Protein AF-A0A7G1HZ01-F1 (afdb_monomer_lite)

Foldseek 3Di:
DVVVVVVVVVVVVVPDDPPDQPFQLVVLCVVLVHDLCVLCVLVVHDSVVSVCCNVDPHDPVRLVSSCVSSVHPSCVRTDDPPDPWDADPPPRDTDDDDDPDD

Organism: NCBI:txid2751153

pLDDT: mean 73.35, std 14.59, range [33.91, 88.62]

InterPro domains:
  IPR001387 Cro/C1-type, helix-turn-helix domain [PF13443] (24-82)
  IPR001387 Cro/C1-type, helix-turn-helix domain [PS50943] (25-77)
  IPR001387 Cro/C1-type, helix-turn-helix domain [SM00530] (24-77)
  IPR001387 Cro/C1-type, helix-turn-helix domain [cd00093] (24-77)
  IPR010982 Lambda repressor-like, DNA-binding domain superfamily [G3DSA:1.10.260.40] (15-86)
  IPR010982 Lambda repressor-like, DNA-binding domain superfamily [SSF47413] (21-83)

Structure (mmCIF, N/CA/C/O backbone):
data_AF-A0A7G1HZ01-F1
#
_entry.id   AF-A0A7G1HZ01-F1
#
loop_
_atom_site.group_PDB
_atom_site.id
_atom_site.type_symbol
_atom_site.label_atom_id
_atom_site.label_alt_id
_atom_site.label_comp_id
_atom_site.label_asym_id
_atom_site.label_entity_id
_atom_site.label_seq_id
_atom_site.pdbx_PDB_ins_code
_atom_site.Cartn_x
_atom_site.Cartn_y
_atom_site.Cartn_z
_atom_site.occupancy
_atom_site.B_iso_or_equiv
_atom_site.auth_seq_id
_atom_site.auth_comp_id
_atom_site.auth_asym_id
_atom_site.auth_atom_id
_atom_site.pdbx_PDB_model_num
ATOM 1 N N . MET A 1 1 ? 41.683 -5.158 -1.319 1.00 56.00 1 MET A N 1
ATOM 2 C CA . MET A 1 1 ? 40.614 -4.960 -0.311 1.00 56.00 1 MET A CA 1
ATOM 3 C C . MET A 1 1 ? 39.844 -3.658 -0.507 1.00 56.00 1 MET A C 1
ATOM 5 O O . MET A 1 1 ? 38.629 -3.726 -0.612 1.00 56.00 1 MET A O 1
ATOM 9 N N . SER A 1 2 ? 40.498 -2.500 -0.643 1.00 56.28 2 SER A N 1
ATOM 10 C CA . SER A 1 2 ? 39.804 -1.209 -0.823 1.00 56.28 2 SER A CA 1
ATOM 11 C C . SER A 1 2 ? 39.064 -1.058 -2.167 1.00 56.28 2 SER A C 1
ATOM 13 O O . SER A 1 2 ? 38.060 -0.359 -2.230 1.00 56.28 2 SER A O 1
ATOM 15 N N . LEU A 1 3 ? 39.493 -1.762 -3.227 1.00 51.84 3 LEU A N 1
ATOM 16 C CA . LEU A 1 3 ? 38.815 -1.745 -4.537 1.00 51.84 3 LEU A CA 1
ATOM 17 C C . LEU A 1 3 ? 37.554 -2.633 -4.611 1.00 51.84 3 LEU A C 1
ATOM 19 O O . LEU A 1 3 ? 36.649 -2.328 -5.382 1.00 51.84 3 LEU A O 1
ATOM 23 N N . GLN A 1 4 ? 37.439 -3.691 -3.795 1.00 53.94 4 GLN A N 1
ATOM 24 C CA . GLN A 1 4 ? 36.236 -4.542 -3.773 1.00 53.94 4 GLN A CA 1
ATOM 25 C C . GLN A 1 4 ? 35.027 -3.806 -3.172 1.00 53.94 4 GLN A C 1
ATOM 27 O O . GLN A 1 4 ? 33.896 -4.009 -3.604 1.00 53.94 4 GLN A O 1
ATOM 32 N N . ILE A 1 5 ? 35.273 -2.918 -2.205 1.00 55.50 5 ILE A N 1
ATOM 33 C CA . ILE A 1 5 ? 34.229 -2.136 -1.529 1.00 55.50 5 ILE A CA 1
ATOM 34 C C . ILE A 1 5 ? 33.599 -1.126 -2.504 1.00 55.50 5 ILE A C 1
ATOM 36 O O . ILE A 1 5 ? 32.382 -0.951 -2.511 1.00 55.50 5 ILE A O 1
ATOM 40 N N . ALA A 1 6 ? 34.399 -0.531 -3.397 1.00 55.19 6 ALA A N 1
ATOM 41 C CA . ALA A 1 6 ? 33.899 0.365 -4.440 1.00 55.19 6 ALA A CA 1
ATOM 42 C C . ALA A 1 6 ? 32.989 -0.359 -5.455 1.00 55.19 6 ALA A C 1
ATOM 44 O O . ALA A 1 6 ? 31.990 0.205 -5.898 1.00 55.19 6 ALA A O 1
ATOM 45 N N . PHE A 1 7 ? 33.277 -1.627 -5.774 1.00 55.03 7 PHE A N 1
ATOM 46 C CA . PHE A 1 7 ? 32.462 -2.427 -6.697 1.00 55.03 7 PHE A CA 1
ATOM 47 C C . PHE A 1 7 ? 31.070 -2.752 -6.123 1.00 55.03 7 PHE A C 1
ATOM 49 O O . PHE A 1 7 ? 30.075 -2.725 -6.847 1.00 55.03 7 PHE A O 1
ATOM 56 N N . ILE A 1 8 ? 30.979 -2.977 -4.807 1.00 57.03 8 ILE A N 1
ATOM 57 C CA . ILE A 1 8 ? 29.706 -3.218 -4.108 1.00 57.03 8 ILE A CA 1
ATOM 58 C C . ILE A 1 8 ? 28.833 -1.951 -4.101 1.00 57.03 8 ILE A C 1
ATOM 60 O O . ILE A 1 8 ? 27.631 -2.037 -4.346 1.00 57.03 8 ILE A O 1
ATOM 64 N N . LEU A 1 9 ? 29.417 -0.762 -3.908 1.00 52.03 9 LEU A N 1
ATOM 65 C CA . LEU A 1 9 ? 28.665 0.504 -3.922 1.00 52.03 9 LEU A CA 1
ATOM 66 C C . LEU A 1 9 ? 28.109 0.856 -5.315 1.00 52.03 9 LEU A C 1
ATOM 68 O O . LEU A 1 9 ? 26.990 1.368 -5.426 1.00 52.03 9 LEU A O 1
ATOM 72 N N . ILE A 1 10 ? 28.839 0.524 -6.385 1.00 53.66 10 ILE A N 1
ATOM 73 C CA . ILE A 1 10 ? 28.350 0.690 -7.763 1.00 53.66 10 ILE A CA 1
ATOM 74 C C . ILE A 1 10 ? 27.202 -0.293 -8.051 1.00 53.66 10 ILE A C 1
ATOM 76 O O . ILE A 1 10 ? 26.216 0.088 -8.685 1.00 53.66 10 ILE A O 1
ATOM 80 N N . PHE A 1 11 ? 27.280 -1.529 -7.545 1.00 48.41 11 PHE A N 1
ATOM 81 C CA . PHE A 1 11 ? 26.236 -2.542 -7.737 1.00 48.41 11 PHE A CA 1
ATOM 82 C C . PHE A 1 11 ? 24.924 -2.190 -7.014 1.00 48.41 11 PHE A C 1
ATOM 84 O O . PHE A 1 11 ? 23.852 -2.292 -7.610 1.00 48.41 11 PHE A O 1
ATOM 91 N N . VAL A 1 12 ? 24.992 -1.682 -5.775 1.00 50.72 12 VAL A N 1
ATOM 92 C CA . VAL A 1 12 ? 23.806 -1.240 -5.006 1.00 50.72 12 VAL A CA 1
ATOM 93 C C . VAL A 1 12 ? 23.107 -0.039 -5.660 1.00 50.72 12 VAL A C 1
ATOM 95 O O . VAL A 1 12 ? 21.890 0.104 -5.566 1.00 50.72 12 VAL A O 1
ATOM 98 N N . SER A 1 13 ? 23.847 0.81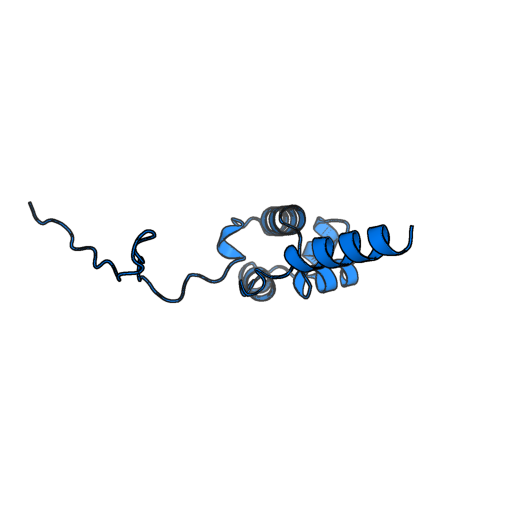4 -6.372 1.00 38.47 13 SER A N 1
ATOM 99 C CA . SER A 1 13 ? 23.282 2.012 -7.007 1.00 38.47 13 SER A CA 1
ATOM 100 C C . SER A 1 13 ? 22.433 1.712 -8.251 1.00 38.47 13 SER A C 1
ATOM 102 O O . SER A 1 13 ? 21.637 2.557 -8.651 1.00 38.47 13 SER A O 1
ATOM 104 N N . LYS A 1 14 ? 22.568 0.523 -8.863 1.00 39.34 14 LYS A N 1
ATOM 105 C CA . LYS A 1 14 ? 21.923 0.183 -10.148 1.00 39.34 14 LYS A CA 1
ATOM 106 C C . LYS A 1 14 ? 20.536 -0.472 -10.016 1.00 39.34 14 LYS A C 1
ATOM 108 O O . LYS A 1 14 ? 19.905 -0.739 -11.032 1.00 39.34 14 LYS A O 1
ATOM 113 N N . THR A 1 15 ? 20.038 -0.703 -8.795 1.00 33.91 15 THR A N 1
ATOM 114 C CA . THR A 1 15 ? 18.670 -1.216 -8.537 1.00 33.91 15 THR A CA 1
ATOM 115 C C . THR A 1 15 ? 17.681 -0.144 -8.053 1.00 33.91 15 THR A C 1
ATOM 117 O O . THR A 1 15 ? 16.483 -0.398 -7.959 1.00 33.91 15 THR A O 1
ATOM 120 N N . LYS A 1 16 ? 18.156 1.081 -7.805 1.00 46.97 16 LYS A N 1
ATOM 121 C CA . LYS A 1 16 ? 17.358 2.319 -7.806 1.00 46.97 16 LYS A CA 1
ATOM 122 C C . LYS A 1 16 ? 17.245 2.724 -9.285 1.00 46.97 16 LYS A C 1
ATOM 124 O O . LYS A 1 16 ? 18.264 2.953 -9.914 1.00 46.97 16 LYS A O 1
ATOM 129 N N . THR A 1 17 ? 16.110 2.842 -9.966 1.00 36.50 17 THR A N 1
ATOM 130 C CA . THR A 1 17 ? 14.902 3.575 -9.593 1.00 36.50 17 THR A CA 1
ATOM 131 C C . THR A 1 17 ? 13.866 3.301 -10.697 1.00 36.50 17 THR A C 1
ATOM 133 O O . THR A 1 17 ? 13.937 3.888 -11.769 1.00 36.50 17 THR A O 1
ATOM 136 N N . LEU A 1 18 ? 12.903 2.411 -10.464 1.00 43.53 18 LEU A N 1
ATOM 137 C CA . LEU A 1 18 ? 11.606 2.425 -11.161 1.00 43.53 18 LEU A CA 1
ATOM 138 C C . LEU A 1 18 ? 10.560 2.883 -10.136 1.00 43.53 18 LEU A C 1
ATOM 140 O O . LEU A 1 18 ? 9.577 2.214 -9.851 1.00 43.53 18 LEU A O 1
ATOM 144 N N . GLN A 1 19 ? 10.845 4.007 -9.480 1.00 46.31 19 GLN A N 1
ATOM 145 C CA . GLN A 1 19 ? 9.940 4.633 -8.528 1.00 46.31 19 GLN A CA 1
ATOM 146 C C . GLN A 1 19 ? 9.345 5.860 -9.194 1.00 46.31 19 GLN A C 1
ATOM 148 O O . GLN A 1 19 ? 9.941 6.926 -9.159 1.00 46.31 19 GLN A O 1
ATOM 153 N N . ASN A 1 20 ? 8.225 5.651 -9.878 1.00 44.50 20 ASN A N 1
ATOM 154 C CA . ASN A 1 20 ? 7.195 6.659 -10.137 1.00 44.50 20 ASN A CA 1
ATOM 155 C C . ASN A 1 20 ? 5.878 5.976 -10.562 1.00 44.50 20 ASN A C 1
ATOM 157 O O . ASN A 1 20 ? 5.093 6.534 -11.322 1.00 44.50 20 ASN A O 1
ATOM 161 N N . MET A 1 21 ? 5.606 4.759 -10.067 1.00 57.28 21 MET A N 1
ATOM 162 C CA . MET A 1 21 ? 4.220 4.294 -10.004 1.00 57.28 21 MET A CA 1
ATOM 163 C C . MET A 1 21 ? 3.600 5.019 -8.818 1.00 57.28 21 MET A C 1
ATOM 165 O O . MET A 1 21 ? 3.948 4.752 -7.669 1.00 57.28 21 MET A O 1
ATOM 169 N N . ASN A 1 22 ? 2.763 6.006 -9.108 1.00 61.59 22 ASN A N 1
ATOM 170 C CA . ASN A 1 22 ? 2.042 6.746 -8.090 1.00 61.59 22 ASN A CA 1
ATOM 171 C C . ASN A 1 22 ? 1.007 5.780 -7.488 1.00 61.59 22 ASN A C 1
ATOM 173 O O . ASN A 1 22 ? -0.013 5.463 -8.097 1.00 61.59 22 ASN A O 1
ATOM 177 N N . LEU A 1 23 ? 1.352 5.181 -6.349 1.00 74.94 23 LEU A N 1
ATOM 178 C CA . LEU A 1 23 ? 0.502 4.225 -5.649 1.00 74.94 23 LEU A CA 1
ATOM 179 C C . LEU A 1 23 ? -0.608 4.999 -4.930 1.00 74.94 23 LEU A C 1
ATOM 181 O O . LEU A 1 23 ? -0.341 5.763 -4.001 1.00 74.94 23 LEU A O 1
ATOM 185 N N . ARG A 1 24 ? -1.868 4.774 -5.305 1.00 79.00 24 ARG A N 1
ATOM 186 C CA . ARG A 1 24 ? -3.038 5.452 -4.714 1.00 79.00 24 ARG A CA 1
ATOM 187 C C . ARG A 1 24 ? -3.621 4.705 -3.518 1.00 79.00 24 ARG A C 1
ATOM 189 O O . ARG A 1 24 ? -4.806 4.800 -3.218 1.00 79.00 24 ARG A O 1
ATOM 196 N N . ILE A 1 25 ? -2.767 4.017 -2.760 1.00 81.31 25 ILE A N 1
ATOM 197 C CA . ILE A 1 25 ? -3.161 3.178 -1.616 1.00 81.31 25 ILE A CA 1
ATOM 198 C C . ILE A 1 25 ? -4.026 3.957 -0.611 1.00 81.31 25 ILE A C 1
ATOM 200 O O . ILE A 1 25 ? -5.036 3.451 -0.133 1.00 81.31 25 ILE A O 1
ATOM 204 N N . LYS A 1 26 ? -3.676 5.215 -0.311 1.00 79.62 26 LYS A N 1
ATOM 205 C CA . LYS A 1 26 ? 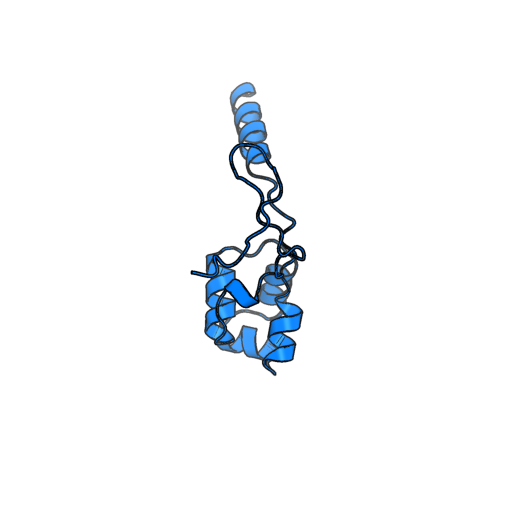-4.438 6.051 0.636 1.00 79.62 26 LYS A CA 1
ATOM 206 C C . LYS A 1 26 ? -5.855 6.371 0.164 1.00 79.62 26 LYS A C 1
ATOM 208 O O . LYS A 1 26 ? -6.726 6.588 1.002 1.00 79.62 26 LYS A O 1
ATOM 213 N N . GLU A 1 27 ? -6.063 6.470 -1.142 1.00 83.12 27 GLU A N 1
ATOM 214 C CA . GLU A 1 27 ? -7.369 6.773 -1.725 1.00 83.12 27 GLU A CA 1
ATOM 215 C C . GLU A 1 27 ? -8.227 5.517 -1.757 1.00 83.12 27 GLU A C 1
ATOM 217 O O . GLU A 1 27 ? -9.339 5.551 -1.246 1.00 83.12 27 GLU A O 1
ATOM 222 N N . VAL A 1 28 ? -7.661 4.389 -2.193 1.00 84.38 28 VAL A N 1
ATOM 223 C CA . VAL A 1 28 ? -8.341 3.084 -2.175 1.00 84.38 28 VAL A CA 1
ATOM 224 C C . VAL A 1 28 ? -8.797 2.713 -0.763 1.00 84.38 28 VAL A C 1
ATOM 226 O O . VAL A 1 28 ? -9.929 2.277 -0.574 1.00 84.38 28 VAL A O 1
ATOM 229 N N . ILE A 1 29 ? -7.959 2.948 0.255 1.00 83.44 29 ILE A N 1
ATOM 230 C CA . ILE A 1 29 ? -8.332 2.720 1.662 1.00 83.44 29 ILE A CA 1
ATOM 231 C C . ILE A 1 29 ? -9.583 3.532 2.038 1.00 83.44 29 ILE A C 1
ATOM 233 O O . ILE A 1 29 ? -10.502 2.993 2.656 1.00 83.44 29 ILE A O 1
ATOM 237 N N . LYS A 1 30 ? -9.649 4.806 1.625 1.00 82.56 30 LYS A N 1
ATOM 238 C CA . LYS A 1 30 ? -10.800 5.684 1.887 1.00 82.56 30 LYS A CA 1
ATOM 239 C C . LYS A 1 30 ? -12.040 5.270 1.094 1.00 82.56 30 LYS A C 1
ATOM 241 O O . LYS A 1 30 ? -13.128 5.266 1.658 1.00 82.56 30 LYS A O 1
ATOM 246 N N . GLU A 1 31 ? -11.886 4.912 -0.179 1.00 84.06 31 GLU A N 1
ATOM 247 C CA . GLU A 1 31 ? -12.985 4.464 -1.048 1.00 84.06 31 GLU A CA 1
ATOM 248 C C . GLU A 1 31 ? -13.641 3.181 -0.528 1.00 84.06 31 GLU A C 1
ATOM 250 O O . GLU A 1 31 ? -14.857 3.026 -0.607 1.00 84.06 31 GLU A O 1
ATOM 255 N N . LYS A 1 32 ? -12.850 2.279 0.060 1.00 80.88 32 LYS A N 1
ATOM 256 C CA . LYS A 1 32 ? -13.336 1.020 0.643 1.00 80.88 32 LYS A CA 1
ATOM 257 C C . LYS A 1 32 ? -13.884 1.189 2.067 1.00 80.88 32 LYS A C 1
ATOM 259 O O . LYS A 1 32 ? -14.256 0.200 2.692 1.00 80.88 32 LYS A O 1
ATOM 264 N N . GLY A 1 33 ? -13.928 2.416 2.595 1.00 80.62 33 GLY A N 1
ATOM 265 C CA . GLY A 1 33 ? -14.486 2.711 3.917 1.00 80.62 33 GLY A CA 1
ATOM 266 C C . GLY A 1 33 ? -13.693 2.114 5.083 1.00 80.62 33 GLY A C 1
ATOM 267 O O . GLY A 1 33 ? -14.256 1.900 6.149 1.00 80.62 33 GLY A O 1
ATOM 268 N N . THR A 1 34 ? -12.404 1.822 4.887 1.00 81.69 34 THR A N 1
ATOM 269 C CA . THR A 1 34 ? -11.493 1.330 5.932 1.00 81.69 34 THR A CA 1
ATOM 270 C C . THR A 1 34 ? -10.544 2.449 6.354 1.00 81.69 34 THR A C 1
ATOM 272 O O . THR A 1 34 ? -10.234 3.361 5.587 1.00 81.69 34 THR A O 1
ATOM 275 N N . THR A 1 35 ? -10.044 2.396 7.583 1.00 85.00 35 THR A N 1
ATOM 276 C CA . THR A 1 35 ? -8.986 3.299 8.050 1.00 85.00 35 THR A CA 1
ATOM 277 C C . THR A 1 35 ? -7.614 2.626 8.023 1.00 85.00 35 THR A C 1
ATOM 279 O O . THR A 1 35 ? -7.484 1.411 8.137 1.00 85.00 35 THR A O 1
ATOM 282 N N . ILE A 1 36 ? -6.544 3.426 7.927 1.00 82.62 36 ILE A N 1
ATOM 283 C CA . ILE A 1 36 ? -5.162 2.915 8.048 1.00 82.62 36 ILE A CA 1
ATOM 284 C C . ILE A 1 36 ? -4.971 2.190 9.389 1.00 82.62 36 ILE A C 1
ATOM 286 O O . ILE A 1 36 ? -4.201 1.241 9.460 1.00 82.62 36 ILE A O 1
ATOM 290 N N . THR A 1 37 ? -5.662 2.629 10.444 1.00 83.12 37 THR A N 1
ATOM 291 C CA . THR A 1 37 ? -5.594 1.999 11.765 1.00 83.12 37 THR A CA 1
ATOM 292 C C . THR A 1 37 ? -6.216 0.602 11.738 1.00 83.12 37 THR A C 1
ATOM 294 O O . THR A 1 37 ? -5.524 -0.354 12.050 1.00 83.12 37 THR A O 1
ATOM 297 N N . GLU A 1 38 ? -7.449 0.454 11.247 1.00 85.31 38 GLU A N 1
ATOM 298 C CA . GLU A 1 38 ? -8.115 -0.858 11.156 1.00 85.31 38 GLU A CA 1
ATOM 299 C C . GLU A 1 38 ? -7.392 -1.812 10.201 1.00 85.31 38 GLU A C 1
ATOM 301 O O . GLU A 1 38 ? -7.338 -3.017 10.436 1.00 85.31 38 GLU A O 1
ATOM 306 N N . LEU A 1 39 ? -6.820 -1.280 9.118 1.00 87.12 39 LEU A N 1
ATOM 307 C CA . LEU A 1 39 ? -5.991 -2.055 8.204 1.00 87.12 39 LEU A CA 1
ATOM 308 C C . LEU A 1 39 ? -4.719 -2.556 8.899 1.00 87.12 39 LEU A C 1
ATOM 310 O O . LEU A 1 39 ? -4.356 -3.720 8.751 1.00 87.12 39 LEU A O 1
ATOM 314 N N . ALA A 1 40 ? -4.062 -1.695 9.678 1.00 86.31 40 ALA A N 1
ATOM 315 C CA . ALA A 1 40 ? -2.890 -2.063 10.463 1.00 86.31 40 ALA A CA 1
ATOM 316 C C . ALA A 1 40 ? -3.233 -3.129 11.516 1.00 86.31 40 ALA A C 1
ATOM 318 O O . ALA A 1 40 ? -2.495 -4.105 11.645 1.00 86.31 40 ALA A O 1
ATOM 319 N N . ASP A 1 41 ? -4.386 -2.992 12.177 1.00 87.88 41 ASP A N 1
ATOM 320 C CA . ASP A 1 41 ? -4.886 -3.942 13.173 1.00 87.88 41 ASP A CA 1
ATOM 321 C C . ASP A 1 41 ? -5.192 -5.309 12.540 1.00 87.88 41 ASP A C 1
ATOM 323 O O . ASP A 1 41 ? -4.745 -6.338 13.048 1.00 87.88 41 ASP A O 1
ATOM 327 N N . LYS A 1 42 ? -5.862 -5.337 11.377 1.00 86.38 42 LYS A N 1
ATOM 328 C CA . LYS A 1 42 ? -6.097 -6.568 10.593 1.00 86.38 42 LYS A CA 1
ATOM 329 C C . LYS A 1 42 ? -4.800 -7.243 10.149 1.00 86.38 42 LYS A C 1
ATOM 331 O O . LYS A 1 42 ? -4.723 -8.466 10.104 1.00 86.38 42 LYS A O 1
ATOM 336 N N . MET A 1 43 ? -3.792 -6.448 9.802 1.00 84.69 43 MET A N 1
ATOM 337 C CA . MET A 1 43 ? -2.478 -6.934 9.379 1.00 84.69 43 MET A CA 1
ATOM 338 C C . MET A 1 43 ? -1.552 -7.275 10.561 1.00 84.69 43 MET A C 1
ATOM 340 O O . MET A 1 43 ? -0.459 -7.794 10.335 1.00 84.69 43 MET A O 1
ATOM 344 N N . GLY A 1 44 ? -1.947 -6.978 11.805 1.00 86.50 44 GLY A N 1
ATOM 345 C CA . GLY A 1 44 ? -1.128 -7.198 13.000 1.00 86.50 44 GLY A CA 1
ATOM 346 C C . GLY A 1 44 ? 0.151 -6.353 13.048 1.00 86.50 44 GLY A C 1
ATOM 347 O O . GLY A 1 44 ? 1.136 -6.753 13.668 1.00 86.50 44 GLY A O 1
ATOM 348 N N . ILE A 1 45 ? 0.171 -5.202 12.373 1.00 86.56 45 ILE A N 1
ATOM 349 C CA . ILE A 1 45 ? 1.327 -4.297 12.302 1.00 86.56 45 ILE A CA 1
ATOM 350 C C . ILE A 1 45 ? 1.001 -2.950 12.939 1.00 86.56 45 ILE A C 1
ATOM 352 O O . ILE A 1 45 ? -0.142 -2.520 12.996 1.00 86.56 45 ILE A O 1
ATOM 356 N N . ASN A 1 46 ? 2.025 -2.230 13.394 1.00 88.62 46 ASN A N 1
ATOM 357 C CA . ASN A 1 46 ? 1.822 -0.889 13.935 1.00 88.62 46 ASN A CA 1
ATOM 358 C C . ASN A 1 46 ? 1.382 0.082 12.821 1.00 88.62 46 ASN A C 1
ATOM 360 O O . ASN A 1 46 ? 2.008 0.139 11.760 1.00 88.62 46 ASN A O 1
ATOM 364 N N . ARG A 1 47 ? 0.367 0.913 13.087 1.00 87.31 47 ARG A N 1
ATOM 365 C CA . ARG A 1 47 ? -0.086 2.006 12.209 1.00 87.31 47 ARG A CA 1
ATOM 366 C C . ARG A 1 47 ? 1.064 2.870 11.678 1.00 87.31 47 ARG A C 1
ATOM 368 O O . ARG A 1 47 ? 1.048 3.255 10.511 1.00 87.31 47 ARG A O 1
ATOM 375 N N . VAL A 1 48 ? 2.051 3.194 12.517 1.00 84.69 48 VAL A N 1
ATOM 376 C CA . VAL A 1 48 ? 3.220 3.996 12.111 1.00 84.69 48 VAL A CA 1
ATOM 377 C C . VAL A 1 48 ? 4.055 3.242 11.078 1.00 84.69 48 VAL A C 1
ATOM 379 O O . VAL A 1 48 ? 4.439 3.823 10.065 1.00 84.69 48 VAL A O 1
ATOM 382 N N . ASN A 1 49 ? 4.257 1.937 11.278 1.00 85.38 49 ASN A N 1
ATOM 383 C CA . ASN A 1 49 ? 4.963 1.086 10.322 1.00 85.38 49 ASN A CA 1
ATOM 384 C C . ASN A 1 49 ? 4.204 1.016 8.997 1.00 85.38 49 ASN A C 1
ATOM 386 O O . ASN A 1 49 ? 4.806 1.254 7.956 1.00 85.38 49 ASN A O 1
ATOM 390 N N . LEU A 1 50 ? 2.886 0.794 9.024 1.00 85.62 50 LEU A N 1
ATOM 391 C CA . LEU A 1 50 ? 2.071 0.773 7.808 1.00 85.62 50 LEU A CA 1
ATOM 392 C C . LEU A 1 50 ? 2.112 2.120 7.070 1.00 85.62 50 LEU A C 1
ATOM 394 O O . LEU A 1 50 ? 2.300 2.157 5.858 1.00 85.62 50 LEU A O 1
ATOM 398 N N . SER A 1 51 ? 2.008 3.237 7.792 1.00 83.50 51 SER A N 1
ATOM 399 C CA . SER A 1 51 ? 2.132 4.577 7.205 1.00 83.50 51 SER A CA 1
ATOM 400 C C . SER A 1 51 ? 3.500 4.782 6.546 1.00 83.50 51 SER A C 1
ATOM 402 O O . SER A 1 51 ? 3.579 5.304 5.435 1.00 83.50 51 SER A O 1
ATOM 404 N N . ASN A 1 52 ? 4.581 4.331 7.185 1.00 84.31 52 ASN A N 1
ATOM 405 C CA . ASN A 1 52 ? 5.928 4.395 6.613 1.00 84.31 52 ASN A CA 1
ATOM 406 C C . ASN A 1 52 ? 6.074 3.500 5.374 1.00 84.31 52 ASN A C 1
ATOM 408 O O . ASN A 1 52 ? 6.720 3.904 4.412 1.00 84.31 52 ASN A O 1
ATOM 412 N N . MET A 1 53 ? 5.444 2.322 5.360 1.00 84.06 53 MET A N 1
ATOM 413 C CA . MET A 1 53 ? 5.436 1.423 4.201 1.00 84.06 53 MET A CA 1
ATOM 414 C C . MET A 1 53 ? 4.666 2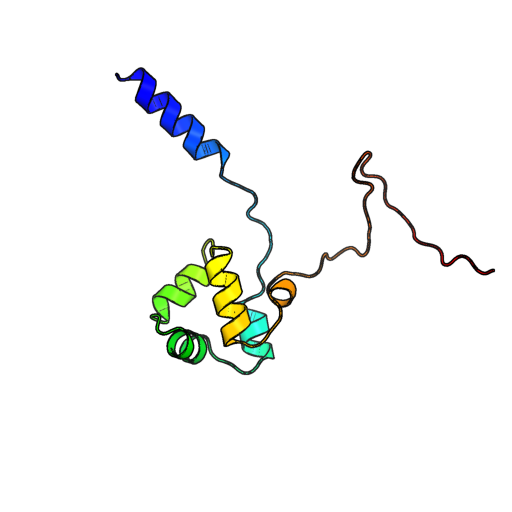.024 3.020 1.00 84.06 53 MET A C 1
ATOM 416 O O . MET A 1 53 ? 5.147 1.961 1.895 1.00 84.06 53 MET A O 1
ATOM 420 N N . ILE A 1 54 ? 3.509 2.646 3.275 1.00 83.12 54 ILE A N 1
ATOM 421 C CA . ILE A 1 54 ? 2.676 3.288 2.245 1.00 83.12 54 ILE A CA 1
ATOM 422 C C . ILE A 1 54 ? 3.359 4.535 1.666 1.00 83.12 54 ILE A C 1
ATOM 424 O O . ILE A 1 54 ? 3.270 4.776 0.467 1.00 83.12 54 ILE A O 1
ATOM 428 N N . ASN A 1 55 ? 4.012 5.346 2.506 1.00 80.69 55 ASN A N 1
ATOM 429 C CA . ASN A 1 55 ? 4.708 6.563 2.064 1.00 80.69 55 ASN A CA 1
ATOM 430 C C . ASN A 1 55 ? 6.114 6.297 1.501 1.00 80.69 55 ASN A C 1
ATOM 432 O O . ASN A 1 55 ? 6.707 7.192 0.904 1.00 80.69 55 ASN A O 1
ATOM 436 N N . GLY A 1 56 ? 6.673 5.117 1.761 1.00 80.25 56 GLY A N 1
ATOM 437 C CA . GLY A 1 56 ? 8.007 4.721 1.332 1.00 80.25 56 GLY A CA 1
ATOM 438 C C . GLY A 1 56 ? 7.986 3.913 0.036 1.00 80.25 56 GLY A C 1
ATOM 439 O O . GLY A 1 56 ? 7.290 4.237 -0.921 1.00 80.25 56 GLY A O 1
ATOM 440 N N . ASN A 1 57 ? 8.780 2.841 0.014 1.00 78.31 57 ASN A N 1
ATOM 441 C CA . ASN A 1 57 ? 8.806 1.862 -1.069 1.00 78.31 57 ASN A CA 1
ATOM 442 C C . ASN A 1 57 ? 8.241 0.526 -0.560 1.00 78.31 57 ASN A C 1
ATOM 444 O O . ASN A 1 57 ? 9.012 -0.283 -0.031 1.00 78.31 57 ASN A O 1
ATOM 448 N N . PRO A 1 58 ? 6.920 0.295 -0.643 1.00 80.88 58 PRO A N 1
ATOM 449 C CA . PRO A 1 58 ? 6.350 -0.968 -0.204 1.00 80.88 58 PRO A CA 1
ATOM 450 C C . PRO A 1 58 ? 6.860 -2.106 -1.093 1.00 80.88 58 PRO A C 1
ATOM 452 O O . PRO A 1 58 ? 6.966 -1.977 -2.312 1.00 80.88 58 PRO A O 1
ATOM 455 N N . THR A 1 59 ? 7.175 -3.246 -0.482 1.00 83.56 59 THR A N 1
ATOM 456 C CA . THR A 1 59 ? 7.489 -4.465 -1.236 1.00 83.56 59 THR A CA 1
ATOM 457 C C . THR A 1 59 ? 6.222 -5.023 -1.886 1.00 83.56 59 THR A C 1
ATOM 459 O O . THR A 1 59 ? 5.115 -4.783 -1.404 1.00 83.56 59 THR A O 1
ATOM 462 N N . VAL A 1 60 ? 6.370 -5.832 -2.941 1.00 82.69 60 VAL A N 1
ATOM 463 C CA . VAL A 1 60 ? 5.236 -6.528 -3.586 1.00 82.69 60 VAL A CA 1
ATOM 464 C C . VAL A 1 60 ? 4.440 -7.354 -2.570 1.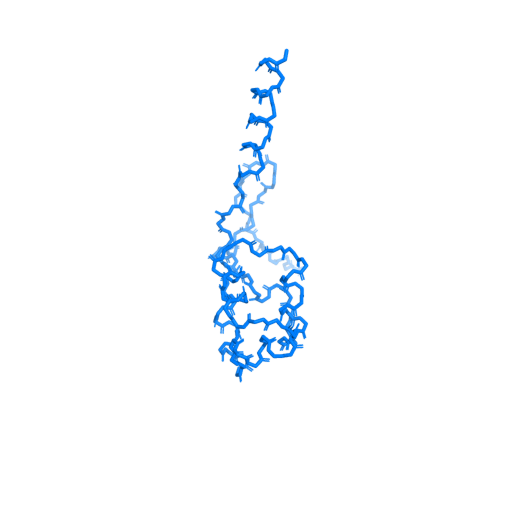00 82.69 60 VAL A C 1
ATOM 466 O O . VAL A 1 60 ? 3.215 -7.341 -2.579 1.00 82.69 60 VAL A O 1
ATOM 469 N N . GLU A 1 61 ? 5.127 -8.005 -1.632 1.00 83.56 61 GLU A N 1
ATOM 470 C CA . GLU A 1 61 ? 4.488 -8.751 -0.545 1.00 83.56 61 GLU A CA 1
ATOM 471 C C . GLU A 1 61 ? 3.611 -7.853 0.340 1.00 83.56 61 GLU A C 1
ATOM 473 O O . GLU A 1 61 ? 2.506 -8.232 0.716 1.00 83.56 61 GLU A O 1
ATOM 478 N N . THR A 1 62 ? 4.077 -6.640 0.645 1.00 84.25 62 THR A N 1
ATOM 479 C CA . THR A 1 62 ? 3.300 -5.665 1.420 1.00 84.25 62 THR A CA 1
ATOM 480 C C . THR A 1 62 ? 2.064 -5.214 0.652 1.00 84.25 62 THR A C 1
ATOM 482 O O . THR A 1 62 ? 0.987 -5.138 1.234 1.00 84.25 62 THR A O 1
ATOM 485 N N . LEU A 1 63 ? 2.208 -4.934 -0.646 1.00 85.06 63 LEU A N 1
ATOM 486 C CA . LEU A 1 63 ? 1.089 -4.539 -1.503 1.00 85.06 63 LEU A CA 1
ATOM 487 C C . LEU A 1 63 ? 0.020 -5.630 -1.567 1.00 85.06 63 LEU A C 1
ATOM 489 O O . LEU A 1 63 ? -1.154 -5.316 -1.409 1.00 85.06 63 LEU A O 1
ATOM 493 N N . ASN A 1 64 ? 0.425 -6.894 -1.716 1.00 86.81 64 ASN A N 1
ATOM 494 C CA . ASN A 1 64 ? -0.494 -8.031 -1.679 1.00 86.81 64 ASN A CA 1
ATOM 495 C C . ASN A 1 64 ? -1.229 -8.107 -0.339 1.00 86.81 64 ASN A C 1
ATOM 497 O O . ASN A 1 64 ? -2.450 -8.129 -0.325 1.00 86.81 64 ASN A O 1
ATOM 501 N N . LYS A 1 65 ? -0.514 -8.028 0.790 1.00 87.19 65 LYS A N 1
ATOM 502 C CA . LYS A 1 65 ? -1.154 -8.062 2.116 1.00 87.19 65 LYS A CA 1
ATOM 503 C C . LYS A 1 65 ? -2.129 -6.902 2.332 1.00 87.19 65 LYS A C 1
ATOM 505 O O . LYS A 1 65 ? -3.173 -7.089 2.946 1.00 87.19 65 LYS A O 1
ATOM 510 N N . ILE A 1 66 ? -1.792 -5.708 1.841 1.00 86.19 66 ILE A N 1
ATOM 511 C CA . ILE A 1 66 ? -2.681 -4.540 1.881 1.00 86.19 66 ILE A CA 1
ATOM 512 C C . ILE A 1 66 ? -3.933 -4.807 1.039 1.00 86.19 66 ILE A C 1
ATOM 514 O O . ILE A 1 66 ? -5.041 -4.583 1.516 1.00 86.19 66 ILE A O 1
ATOM 518 N N . ALA A 1 67 ? -3.763 -5.307 -0.185 1.00 87.25 67 ALA A N 1
ATOM 519 C CA . ALA A 1 67 ? -4.858 -5.646 -1.088 1.00 87.25 67 ALA A CA 1
ATOM 520 C C . ALA A 1 67 ? -5.782 -6.717 -0.482 1.00 87.25 67 ALA A C 1
ATOM 522 O O . ALA A 1 67 ? -6.995 -6.524 -0.439 1.00 87.25 67 ALA A O 1
ATOM 523 N N . ASP A 1 68 ? -5.206 -7.775 0.092 1.00 88.50 68 ASP A N 1
ATOM 524 C CA . ASP A 1 68 ? -5.925 -8.865 0.757 1.00 88.50 68 ASP A CA 1
ATOM 525 C C . ASP A 1 68 ? -6.710 -8.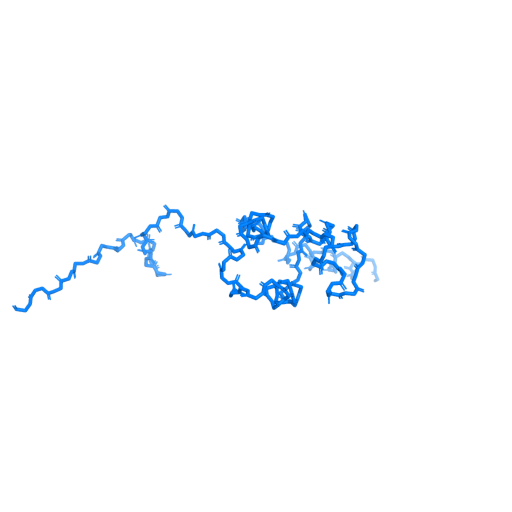369 1.979 1.00 88.50 68 ASP A C 1
ATOM 527 O O . ASP A 1 68 ? -7.877 -8.715 2.162 1.00 88.50 68 ASP A O 1
ATOM 531 N N . ALA A 1 69 ? -6.103 -7.515 2.807 1.00 87.00 69 ALA A N 1
ATOM 532 C CA . ALA A 1 69 ? -6.743 -6.996 4.015 1.00 87.00 69 ALA A CA 1
ATOM 533 C C . ALA A 1 69 ? -7.844 -5.953 3.726 1.00 87.00 69 ALA A C 1
ATOM 535 O O . ALA A 1 69 ? -8.781 -5.803 4.522 1.00 87.00 69 ALA A O 1
ATOM 536 N N . ILE A 1 70 ? -7.748 -5.253 2.589 1.00 85.94 70 ILE A N 1
ATOM 537 C CA . ILE A 1 70 ? -8.794 -4.364 2.056 1.00 85.94 70 ILE A CA 1
ATOM 538 C C . ILE A 1 70 ? -9.856 -5.160 1.271 1.00 85.94 70 ILE A C 1
ATOM 540 O O . ILE A 1 70 ? -10.999 -4.718 1.166 1.00 85.94 70 ILE A O 1
ATOM 544 N N . GLY A 1 71 ? -9.506 -6.334 0.741 1.00 84.62 71 GLY A N 1
ATOM 545 C CA . GLY A 1 71 ? -10.358 -7.125 -0.147 1.00 84.62 71 GLY A CA 1
ATOM 546 C C . GLY A 1 71 ? -10.467 -6.535 -1.556 1.00 84.62 71 GLY A C 1
ATOM 547 O O . GLY A 1 71 ? -11.522 -6.627 -2.184 1.00 84.62 71 GLY A O 1
ATOM 548 N N . CYS A 1 72 ? -9.413 -5.881 -2.049 1.00 83.25 72 CYS A N 1
ATOM 549 C CA . CYS A 1 72 ? -9.353 -5.347 -3.410 1.00 83.25 72 CYS A CA 1
ATOM 550 C C . CYS A 1 72 ? -8.269 -6.050 -4.235 1.00 83.25 72 CYS A C 1
ATOM 552 O O . CYS A 1 72 ? -7.306 -6.570 -3.676 1.00 83.25 72 CYS A O 1
ATOM 554 N N . PRO A 1 73 ? -8.389 -6.084 -5.571 1.00 83.19 73 PRO A N 1
ATOM 555 C CA . PRO A 1 73 ? -7.294 -6.549 -6.402 1.00 83.19 73 PRO A CA 1
ATOM 556 C C . PRO A 1 73 ? -6.127 -5.562 -6.317 1.00 83.19 73 PRO A C 1
ATOM 558 O O . PRO A 1 73 ? -6.307 -4.345 -6.330 1.00 83.19 73 PRO A O 1
ATOM 561 N N . VAL A 1 74 ? -4.907 -6.094 -6.307 1.00 83.38 74 VAL A N 1
ATOM 562 C CA . VAL A 1 74 ? -3.655 -5.323 -6.220 1.00 83.38 74 VAL A CA 1
ATOM 563 C C . VAL A 1 74 ? -3.559 -4.250 -7.311 1.00 83.38 74 VAL A C 1
ATOM 565 O O . VAL A 1 74 ? -2.986 -3.193 -7.077 1.00 83.38 74 VAL A O 1
ATOM 568 N N . THR A 1 75 ? -4.185 -4.469 -8.471 1.00 81.38 75 THR A N 1
ATOM 569 C CA . THR A 1 75 ? -4.277 -3.503 -9.576 1.00 81.38 75 THR A CA 1
ATOM 570 C C . THR A 1 75 ? -4.990 -2.201 -9.207 1.00 81.38 75 THR A C 1
ATOM 572 O O . THR A 1 75 ? -4.660 -1.170 -9.779 1.00 81.38 75 THR A O 1
ATOM 575 N N . GLU A 1 76 ? -5.940 -2.215 -8.261 1.00 81.94 76 GLU A N 1
ATOM 576 C CA . GLU A 1 76 ? -6.619 -0.995 -7.788 1.00 81.94 76 GLU A CA 1
ATOM 577 C C . GLU A 1 76 ? -5.681 -0.085 -6.986 1.00 81.94 76 GLU A C 1
ATOM 579 O O . GLU A 1 76 ? -5.893 1.122 -6.941 1.00 81.94 76 GLU A O 1
ATOM 584 N N . LEU A 1 77 ? -4.618 -0.635 -6.385 1.00 83.19 77 LEU A N 1
ATOM 585 C CA . LEU A 1 77 ? -3.629 0.1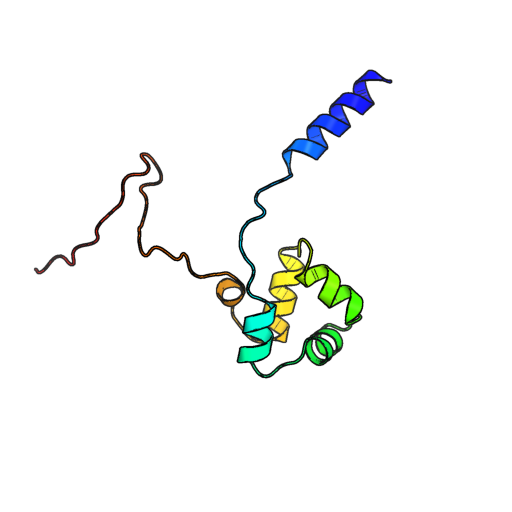50 -5.637 1.00 83.19 77 LEU A CA 1
ATOM 586 C C . LEU A 1 77 ? -2.738 1.010 -6.550 1.00 83.19 77 LEU A C 1
ATOM 588 O O . LEU A 1 77 ? -2.036 1.900 -6.058 1.00 83.19 77 LEU A O 1
ATOM 592 N N . PHE A 1 78 ? -2.764 0.754 -7.858 1.00 82.69 78 PHE A N 1
ATOM 593 C CA . PHE A 1 78 ? -2.007 1.487 -8.862 1.00 82.69 78 PHE A CA 1
ATOM 594 C C . PHE A 1 78 ? -2.886 2.505 -9.580 1.00 82.69 78 PHE A C 1
ATOM 596 O O . PHE A 1 78 ? -4.072 2.284 -9.824 1.00 82.69 78 PHE A O 1
ATOM 603 N N . ASP A 1 79 ? -2.277 3.623 -9.967 1.00 72.81 79 ASP A N 1
ATOM 604 C CA . ASP A 1 79 ? -2.912 4.546 -10.895 1.00 72.81 79 ASP A CA 1
ATOM 605 C C . ASP A 1 79 ? -3.211 3.853 -12.229 1.00 72.81 79 ASP A C 1
ATOM 607 O O . ASP A 1 79 ? -2.359 3.166 -12.799 1.00 72.81 79 ASP A O 1
ATOM 611 N N . ARG A 1 80 ? -4.419 4.075 -12.757 1.00 66.31 80 ARG A N 1
ATOM 612 C CA . ARG A 1 80 ? -4.713 3.695 -14.140 1.00 66.31 80 ARG A CA 1
ATOM 613 C C . ARG A 1 80 ? -3.803 4.523 -15.053 1.00 66.31 80 ARG A C 1
ATOM 615 O O . ARG A 1 80 ? -3.650 5.724 -14.799 1.00 66.31 80 ARG A O 1
ATOM 622 N N . PRO A 1 81 ? -3.197 3.927 -16.094 1.00 60.62 81 PRO A N 1
ATOM 623 C CA . PRO A 1 81 ? -2.458 4.709 -17.074 1.00 60.62 81 PRO A CA 1
ATOM 624 C C . PRO A 1 81 ? -3.388 5.806 -17.601 1.00 60.62 81 PRO A C 1
ATOM 626 O O . PRO A 1 81 ? -4.496 5.528 -18.047 1.00 60.62 81 PRO A O 1
ATOM 629 N N . LYS A 1 82 ? -2.961 7.068 -17.482 1.00 59.25 82 LYS A N 1
ATOM 630 C CA . LYS A 1 82 ? -3.755 8.240 -17.891 1.00 59.25 82 LYS A CA 1
ATOM 631 C C . LYS A 1 82 ? -3.925 8.352 -19.407 1.00 59.25 82 LYS A C 1
ATOM 633 O O . LYS A 1 82 ? -4.597 9.263 -19.874 1.00 59.25 82 LYS A O 1
ATOM 638 N N . GLU A 1 83 ? -3.321 7.444 -20.161 1.00 58.62 83 GLU A N 1
ATOM 639 C CA . GLU A 1 83 ? -3.459 7.368 -21.601 1.00 58.62 83 GLU A CA 1
ATOM 640 C C . GLU A 1 83 ? -3.975 5.978 -21.972 1.00 58.62 83 GLU A C 1
ATOM 642 O O . GLU A 1 83 ? -3.291 4.979 -21.748 1.00 58.62 83 GLU A O 1
ATOM 647 N N . ASP A 1 84 ? -5.143 5.925 -22.616 1.00 59.47 84 ASP A N 1
ATOM 648 C CA . ASP A 1 84 ? -5.636 4.764 -23.376 1.00 59.47 84 ASP A CA 1
ATOM 649 C C . ASP A 1 84 ? -4.795 4.540 -24.655 1.00 59.47 84 ASP A C 1
ATOM 651 O O . ASP A 1 84 ? -5.291 4.144 -25.708 1.00 59.47 84 ASP A O 1
ATOM 655 N N . VAL A 1 85 ? -3.503 4.865 -24.598 1.00 61.66 85 VAL A N 1
ATOM 656 C CA . VAL A 1 85 ? -2.578 4.840 -25.723 1.00 61.66 85 VAL A CA 1
ATOM 657 C C . VAL A 1 85 ? -1.686 3.628 -25.547 1.00 61.66 85 VAL A C 1
ATOM 659 O O . VAL A 1 85 ? -0.768 3.593 -24.728 1.00 61.66 85 VAL A O 1
ATOM 662 N N . ILE A 1 86 ? -1.960 2.605 -26.346 1.00 72.75 86 ILE A N 1
ATOM 663 C CA . ILE A 1 86 ? -1.095 1.438 -26.424 1.00 72.75 86 ILE A CA 1
ATOM 664 C C . ILE A 1 86 ? 0.111 1.841 -27.273 1.00 72.75 86 ILE A C 1
ATOM 666 O O . ILE A 1 86 ? -0.024 2.175 -28.450 1.00 72.75 86 ILE A O 1
ATOM 670 N N . HIS A 1 87 ? 1.299 1.819 -26.678 1.00 73.06 87 HIS A N 1
ATOM 671 C CA . HIS A 1 87 ? 2.544 2.019 -27.408 1.00 73.06 87 HIS A CA 1
ATOM 672 C C . HIS A 1 87 ? 3.090 0.681 -27.902 1.00 73.06 87 HIS A C 1
ATOM 674 O O . HIS A 1 87 ? 3.123 -0.304 -27.164 1.00 73.06 87 HIS A O 1
ATOM 680 N N . CYS A 1 88 ? 3.564 0.646 -29.145 1.00 70.81 88 CYS A N 1
ATOM 681 C CA . CYS A 1 88 ? 4.268 -0.514 -29.672 1.00 70.81 88 CYS A CA 1
ATOM 682 C C . CYS A 1 88 ? 5.571 -0.754 -28.873 1.00 70.81 88 CYS A C 1
ATOM 684 O O . CYS A 1 88 ? 6.420 0.140 -28.846 1.00 70.81 88 CYS A O 1
ATOM 686 N N . PRO A 1 89 ? 5.799 -1.945 -28.281 1.00 77.12 89 PRO A N 1
ATOM 687 C CA . PRO A 1 89 ? 6.991 -2.232 -27.472 1.00 77.12 89 PRO A CA 1
ATOM 688 C C . PRO A 1 89 ? 8.296 -2.283 -28.285 1.00 77.12 89 PRO A C 1
ATOM 690 O O . PRO A 1 89 ? 9.376 -2.315 -27.703 1.00 77.12 89 PRO A O 1
ATOM 693 N N . VAL A 1 90 ? 8.209 -2.293 -29.621 1.00 80.62 90 VAL A N 1
ATOM 694 C CA . VAL A 1 90 ? 9.369 -2.356 -30.525 1.00 80.62 90 VAL A CA 1
ATOM 695 C C . VAL A 1 90 ? 9.773 -0.974 -31.047 1.00 80.62 90 VAL A C 1
ATOM 697 O O . VAL A 1 90 ? 10.961 -0.703 -31.179 1.00 80.62 90 VAL A O 1
ATOM 700 N N . CYS A 1 91 ? 8.815 -0.088 -31.342 1.00 74.31 91 CYS A N 1
ATOM 701 C CA . CYS A 1 91 ? 9.102 1.206 -31.980 1.00 74.31 91 CYS A CA 1
ATOM 702 C C . CYS A 1 91 ? 8.515 2.433 -31.262 1.00 74.31 91 CYS A C 1
ATOM 704 O O . CYS A 1 91 ? 8.776 3.556 -31.682 1.00 74.31 91 CYS A O 1
ATOM 706 N N . GLY A 1 92 ? 7.717 2.252 -30.205 1.00 73.12 92 GLY A N 1
ATOM 707 C CA . GLY A 1 92 ? 7.117 3.344 -29.427 1.00 73.12 92 GLY A CA 1
ATOM 708 C C . GLY A 1 92 ? 5.937 4.059 -30.097 1.00 73.12 92 GLY A C 1
ATOM 709 O O . GLY A 1 92 ? 5.362 4.973 -29.503 1.00 73.12 92 GLY A O 1
ATOM 710 N N . ALA A 1 93 ? 5.542 3.648 -31.306 1.00 79.75 93 ALA A N 1
ATOM 711 C CA . ALA A 1 93 ? 4.414 4.237 -32.024 1.00 79.75 93 ALA A CA 1
ATOM 712 C C . ALA A 1 93 ? 3.089 4.041 -31.268 1.00 79.75 93 ALA A C 1
ATOM 714 O O . ALA A 1 93 ? 2.867 2.990 -30.663 1.00 79.75 93 ALA A O 1
ATOM 715 N N . LYS A 1 94 ? 2.213 5.050 -31.330 1.00 78.31 94 LYS A N 1
ATOM 716 C CA . LYS A 1 94 ? 0.849 4.989 -30.788 1.00 78.31 94 LYS A CA 1
ATOM 717 C C . LYS A 1 94 ? -0.007 4.066 -31.661 1.00 78.31 94 LYS A C 1
ATOM 719 O O . LYS A 1 94 ? -0.012 4.221 -32.880 1.00 78.31 94 LYS A O 1
ATOM 724 N N . LEU A 1 95 ? -0.708 3.115 -31.048 1.00 80.69 95 LEU A N 1
ATOM 725 C CA . LEU A 1 95 ? -1.622 2.196 -31.725 1.00 80.69 95 LEU A CA 1
ATOM 726 C C . LEU A 1 95 ? -3.067 2.663 -31.526 1.00 80.69 95 LEU A C 1
ATOM 728 O O . LEU A 1 95 ? -3.542 2.752 -30.396 1.00 80.69 95 LEU A O 1
ATOM 732 N N . GLU A 1 96 ? -3.769 2.922 -32.626 1.00 74.69 96 GLU A N 1
ATOM 733 C CA . GLU A 1 96 ? -5.216 3.149 -32.627 1.00 74.69 96 GLU A CA 1
ATOM 734 C C . GLU A 1 96 ? -5.932 1.830 -32.942 1.00 74.69 96 GLU A C 1
ATOM 736 O O . GLU A 1 96 ? -5.765 1.262 -34.024 1.00 74.69 96 GLU A O 1
ATOM 741 N N . LEU A 1 97 ? -6.725 1.324 -31.995 1.00 76.00 97 LEU A N 1
ATOM 742 C CA . LEU A 1 97 ? -7.560 0.144 -32.210 1.00 76.00 97 LEU A CA 1
ATOM 743 C C . LEU A 1 97 ? -8.864 0.568 -32.898 1.00 76.00 97 LEU A C 1
ATOM 745 O O . LEU A 1 97 ? -9.668 1.289 -32.313 1.00 76.00 97 LEU A O 1
ATOM 749 N N . LYS A 1 98 ? -9.097 0.094 -34.124 1.00 78.50 98 LYS A N 1
ATOM 750 C CA . LYS A 1 98 ? -10.417 0.153 -34.768 1.00 78.50 98 LYS A CA 1
ATOM 751 C C . LYS A 1 98 ? -11.085 -1.208 -34.638 1.00 78.50 98 LYS A C 1
ATOM 753 O O . LYS A 1 98 ? -10.452 -2.228 -34.912 1.00 78.50 98 LYS A O 1
ATOM 758 N N . GLN A 1 99 ? -12.349 -1.227 -34.219 1.00 73.94 99 GLN A N 1
ATOM 759 C CA . GLN A 1 99 ? -13.157 -2.437 -34.327 1.00 73.94 99 GLN A CA 1
ATOM 760 C C . GLN A 1 99 ? -13.296 -2.761 -35.813 1.00 73.94 99 GLN A C 1
ATOM 762 O O . GLN A 1 99 ? -13.634 -1.892 -36.615 1.00 73.94 99 GLN A O 1
ATOM 767 N N . LYS A 1 100 ? -12.949 -3.991 -36.189 1.00 71.06 100 LYS A N 1
ATOM 768 C CA . LYS A 1 100 ? -13.179 -4.474 -37.542 1.00 71.06 100 LYS A CA 1
ATOM 769 C C . LYS A 1 100 ? -14.675 -4.753 -37.647 1.00 71.06 100 LYS A C 1
ATOM 771 O O . LYS A 1 100 ? -15.144 -5.735 -37.084 1.00 71.06 100 LYS A O 1
ATOM 776 N N . GLU A 1 101 ? -15.405 -3.848 -38.283 1.00 63.53 101 GLU A N 1
ATOM 777 C CA . GLU A 1 101 ? -16.750 -4.143 -38.773 1.00 63.53 101 GLU A CA 1
ATOM 778 C C . GLU A 1 101 ? -16.591 -5.221 -39.858 1.00 63.53 101 GLU A C 1
ATOM 780 O O . GLU A 1 101 ? -15.814 -5.042 -40.802 1.00 63.53 101 GLU A O 1
ATOM 785 N N . GLU A 1 102 ? -17.206 -6.384 -39.629 1.00 54.78 102 GLU A N 1
ATOM 786 C CA . GLU A 1 102 ? -17.308 -7.481 -40.603 1.00 54.78 102 GLU A CA 1
ATOM 787 C C . GLU A 1 102 ? -18.345 -7.173 -41.684 1.00 54.78 102 GLU A C 1
ATOM 789 O O . GLU A 1 102 ? -19.407 -6.599 -41.346 1.00 54.78 102 GLU A O 1
#

Sequence (102 aa):
MSLQIAFILIFVSKTKTLQNMNLRIKEVIKEKGTTITELADKMGINRVNLSNMINGNPTVETLNKIADAIGCPVTELFDRPKEDVIHCPVCGAKLELKQKEE

Secondary structure (DSSP, 8-state):
-HHHHHHHHHHHHTS-------B-HHHHHHHTT--HHHHHHHTTS-HHHHHHHHHS---HHHHHHHHHHHT--GGGGBPPPS---EEPTTT-PEEPPPP---

Radius of gyration: 19.81 Å; chains: 1; bounding box: 58×17×54 Å